Protein AF-Q2S6V2-F1 (afdb_monomer)

Organism: Hahella chejuensis (strain KCTC 2396) (NCBI:txid349521)

Secondary structure (DSSP, 8-state):
---EEEE--HHHHHHHHHHHHHTT-HHHHHHHTTS-TT-SEEEE-HHHHHHHHHHHHHHHHHHHHH----TT-TT--HHHHHHHHHHHHHTHHHHHHHHHTTS----

Mean predicted aligned error: 10.29 Å

Solvent-accessible surface area (backbone atoms only — not comparable to full-atom values): 6303 Å² total; per-residue (Å²): 127,78,64,44,80,40,72,40,59,53,70,52,51,48,49,56,52,51,49,22,62,77,73,66,36,67,68,41,40,61,61,50,70,76,51,62,81,79,48,45,60,48,76,37,33,69,71,57,46,49,45,49,46,50,52,41,52,46,48,50,50,48,46,58,70,68,55,65,60,64,100,84,41,97,81,54,49,72,69,61,50,51,55,41,50,52,45,58,67,56,48,39,59,48,53,52,50,53,45,54,78,77,42,94,74,90,131

Sequence (107 aa):
MDSKLIEFPRDLFKEVRRIAARESFPLALAILDRYDNDTQSIAVNQEEAQHLVDVVGYEATRVSLKCPYTDEHPDYDDELAEEWDEVCQSIHPHTVNCFKQHFEIDE

pLDDT: mean 70.99, std 12.31, range [44.94, 90.38]

Foldseek 3Di:
DAWDKFFADLVLLVVLCVLCVVVVLVLLVVQSVVDDSRDGIGTDDQVNLQSSLVSLVVVLVVLVVPPDDDPPDPPHDPVSVVVSCCSNVPHNVVSCVRSVVPYDYDD

Radius of gyration: 14.86 Å; Cα contacts (8 Å, |Δi|>4): 102; chains: 1; bounding box: 35×26×44 Å

Structure (mmCIF, N/CA/C/O backbone):
data_AF-Q2S6V2-F1
#
_entry.id   AF-Q2S6V2-F1
#
loop_
_atom_site.group_PDB
_atom_site.id
_atom_site.type_symbol
_atom_site.label_atom_id
_atom_site.label_alt_id
_atom_site.label_comp_id
_atom_site.label_asym_id
_atom_site.label_entity_id
_atom_site.label_seq_id
_atom_site.pdbx_PDB_ins_code
_atom_site.Cartn_x
_atom_site.Cartn_y
_atom_site.Cartn_z
_atom_site.occupancy
_atom_site.B_iso_or_equiv
_atom_site.auth_seq_id
_atom_site.auth_comp_id
_atom_site.auth_asym_id
_atom_site.auth_atom_id
_atom_site.pdbx_PDB_model_num
ATOM 1 N N . MET A 1 1 ? -3.361 3.642 21.676 1.00 60.06 1 MET A N 1
ATOM 2 C CA . MET A 1 1 ? -2.984 4.619 20.637 1.00 60.06 1 MET A CA 1
ATOM 3 C C . MET A 1 1 ? -4.256 5.033 19.930 1.00 60.06 1 MET A C 1
ATOM 5 O O . MET A 1 1 ? -5.082 4.157 19.691 1.00 60.06 1 MET A O 1
ATOM 9 N N . ASP A 1 2 ? -4.436 6.321 19.654 1.00 80.75 2 ASP A N 1
ATOM 10 C CA . ASP A 1 2 ? -5.632 6.802 18.962 1.00 80.75 2 ASP A CA 1
ATOM 11 C C . ASP A 1 2 ? -5.592 6.367 17.494 1.00 80.75 2 ASP A C 1
ATOM 13 O O . ASP A 1 2 ? -4.636 6.656 16.772 1.00 80.75 2 ASP A O 1
ATOM 17 N N . SER A 1 3 ? -6.614 5.627 17.066 1.00 81.12 3 SER A N 1
ATOM 18 C CA . SER A 1 3 ? -6.798 5.244 15.667 1.00 81.12 3 SER A CA 1
ATOM 19 C C . SER A 1 3 ? -7.377 6.413 14.877 1.00 81.12 3 SER A C 1
ATOM 21 O O . SER A 1 3 ? -8.325 7.054 15.339 1.00 81.12 3 SER A O 1
ATOM 23 N N . LYS A 1 4 ? -6.872 6.651 13.667 1.00 81.88 4 LYS A N 1
ATOM 24 C CA . LYS A 1 4 ? -7.433 7.620 12.721 1.00 81.88 4 LYS A CA 1
ATOM 25 C C . LYS A 1 4 ? -8.028 6.886 11.529 1.00 81.88 4 LYS A C 1
ATOM 27 O O . LYS A 1 4 ? -7.516 5.850 11.109 1.00 81.88 4 LYS A O 1
ATOM 32 N N . LEU A 1 5 ? -9.129 7.424 11.017 1.00 82.75 5 LEU A N 1
ATOM 33 C CA . LEU A 1 5 ? -9.744 6.941 9.790 1.00 82.75 5 LEU A CA 1
ATOM 34 C C . LEU A 1 5 ? -8.986 7.540 8.608 1.00 82.75 5 LEU A C 1
ATOM 36 O O . LEU A 1 5 ? -8.847 8.759 8.535 1.00 82.75 5 LEU A O 1
ATOM 40 N N . ILE A 1 6 ? -8.510 6.687 7.711 1.00 77.25 6 ILE A N 1
ATOM 41 C CA . ILE A 1 6 ? -7.822 7.091 6.490 1.00 77.25 6 ILE A CA 1
ATOM 42 C C . ILE A 1 6 ? -8.622 6.603 5.303 1.00 77.25 6 ILE A C 1
ATOM 44 O O . ILE A 1 6 ? -8.908 5.411 5.188 1.00 77.25 6 ILE A O 1
ATOM 48 N N . GLU A 1 7 ? -8.979 7.539 4.430 1.00 73.88 7 GLU A N 1
ATOM 49 C CA . GLU A 1 7 ? -9.611 7.232 3.157 1.00 73.88 7 GLU A CA 1
ATOM 50 C C . GLU A 1 7 ? -8.564 6.711 2.173 1.00 73.88 7 GLU A C 1
ATOM 52 O O . GLU A 1 7 ? -7.507 7.308 1.972 1.00 73.88 7 GLU A O 1
ATOM 57 N N . PHE A 1 8 ? -8.879 5.572 1.569 1.00 67.00 8 PHE A N 1
ATOM 58 C CA . PHE A 1 8 ? -8.070 4.900 0.568 1.00 67.00 8 PHE A CA 1
ATOM 59 C C . PHE A 1 8 ? -8.839 4.874 -0.754 1.00 67.00 8 PHE A C 1
ATOM 61 O O . PHE A 1 8 ? -9.970 4.375 -0.793 1.00 67.00 8 PHE A O 1
ATOM 68 N N . PRO A 1 9 ? -8.246 5.339 -1.867 1.00 63.38 9 PRO A N 1
ATOM 69 C CA . PRO A 1 9 ? -8.766 5.039 -3.192 1.00 63.38 9 PRO A CA 1
ATOM 70 C C . PRO A 1 9 ? -8.915 3.520 -3.362 1.00 63.38 9 PRO A C 1
ATOM 72 O O . PRO A 1 9 ? -8.029 2.750 -2.989 1.00 63.38 9 PRO A O 1
ATOM 75 N N . ARG A 1 10 ? -10.047 3.074 -3.916 1.00 64.06 10 ARG A N 1
ATOM 76 C CA . ARG A 1 10 ? -10.426 1.647 -3.972 1.00 64.06 10 ARG A CA 1
ATOM 77 C C . ARG A 1 10 ? -9.375 0.779 -4.675 1.00 64.06 10 ARG A C 1
ATOM 79 O O . ARG A 1 10 ? -9.129 -0.354 -4.266 1.00 64.06 10 ARG A O 1
ATOM 86 N N . ASP A 1 11 ? -8.757 1.327 -5.714 1.00 66.38 11 ASP A N 1
ATOM 87 C CA . ASP A 1 11 ? -7.741 0.635 -6.508 1.00 66.38 11 ASP A CA 1
ATOM 88 C C . ASP A 1 11 ? -6.407 0.538 -5.754 1.00 66.38 11 ASP A C 1
ATOM 90 O O . ASP A 1 11 ? -5.713 -0.474 -5.835 1.00 66.38 11 ASP A O 1
ATOM 94 N N . LEU A 1 12 ? -6.120 1.524 -4.901 1.00 68.19 12 LEU A N 1
ATOM 95 C CA . LEU A 1 12 ? -4.926 1.575 -4.064 1.00 68.19 12 LEU A CA 1
ATOM 96 C C . LEU A 1 12 ? -4.940 0.475 -2.994 1.00 68.19 12 LEU A C 1
ATOM 98 O O . LEU A 1 12 ? -3.944 -0.213 -2.803 1.00 68.19 12 LEU A O 1
ATOM 102 N N . PHE A 1 13 ? -6.081 0.249 -2.331 1.00 77.06 13 PHE A N 1
ATOM 103 C CA . PHE A 1 13 ? -6.198 -0.779 -1.286 1.00 77.06 13 PHE A CA 1
ATOM 104 C C . PHE A 1 13 ? -5.878 -2.185 -1.817 1.00 77.06 13 PHE A C 1
ATOM 106 O O . PHE A 1 13 ? -5.139 -2.952 -1.192 1.00 77.06 13 PHE A O 1
ATOM 113 N N . LYS A 1 14 ? -6.415 -2.520 -2.997 1.00 77.50 14 LYS A N 1
ATOM 114 C CA . LYS A 1 14 ? -6.174 -3.814 -3.649 1.00 77.50 14 LYS A CA 1
ATOM 115 C C . LYS A 1 14 ? -4.703 -3.997 -3.992 1.00 77.50 14 LYS A C 1
ATOM 117 O O . LYS A 1 14 ? -4.171 -5.088 -3.791 1.00 77.50 14 LYS A O 1
ATOM 122 N N . GLU A 1 15 ? -4.055 -2.938 -4.457 1.00 76.94 15 GLU A N 1
ATOM 123 C CA . GLU A 1 15 ? -2.657 -3.000 -4.856 1.00 76.94 15 GLU A CA 1
ATOM 124 C C . GLU A 1 15 ? -1.720 -3.141 -3.652 1.00 76.94 15 GLU A C 1
ATOM 126 O O . GLU A 1 15 ? -0.872 -4.033 -3.646 1.00 76.94 15 GLU A O 1
ATOM 131 N N . VAL A 1 16 ? -1.942 -2.385 -2.568 1.00 78.38 16 VAL A N 1
ATOM 132 C CA . VAL A 1 16 ? -1.176 -2.551 -1.317 1.00 78.38 16 VAL A CA 1
ATOM 133 C C . VAL A 1 16 ? -1.323 -3.973 -0.770 1.00 78.38 16 VAL A C 1
ATOM 135 O O . VAL A 1 16 ? -0.333 -4.599 -0.386 1.00 78.38 16 VAL A O 1
ATOM 138 N N . ARG A 1 17 ? -2.538 -4.538 -0.799 1.0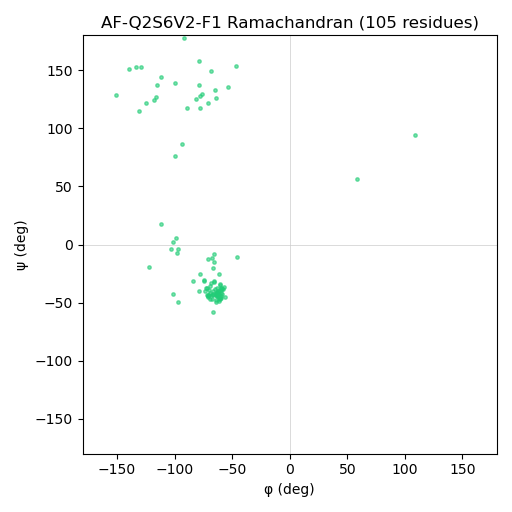0 84.69 17 ARG A N 1
ATOM 139 C CA . ARG A 1 17 ? -2.771 -5.933 -0.394 1.00 84.69 17 ARG A CA 1
ATOM 140 C C . ARG A 1 17 ? -2.044 -6.929 -1.300 1.00 84.69 17 ARG A C 1
ATOM 142 O O . ARG A 1 17 ? -1.472 -7.896 -0.796 1.00 84.69 17 ARG A O 1
ATOM 149 N N . ARG A 1 18 ? -2.037 -6.698 -2.618 1.00 83.62 18 ARG A N 1
ATOM 150 C CA . ARG A 1 18 ? -1.330 -7.536 -3.602 1.00 83.62 18 ARG A CA 1
ATOM 151 C C . ARG A 1 18 ? 0.173 -7.560 -3.330 1.00 83.62 18 ARG A C 1
ATOM 153 O O . ARG A 1 18 ? 0.764 -8.640 -3.299 1.00 83.62 18 ARG A O 1
ATOM 160 N N . ILE A 1 19 ? 0.771 -6.395 -3.091 1.00 80.81 19 ILE A N 1
ATOM 161 C CA . ILE A 1 19 ? 2.199 -6.248 -2.779 1.00 80.81 19 ILE A CA 1
ATOM 162 C C . ILE A 1 19 ? 2.520 -6.939 -1.451 1.00 80.81 19 ILE A C 1
ATOM 164 O O . ILE A 1 19 ? 3.423 -7.773 -1.400 1.00 80.81 19 ILE A O 1
ATOM 168 N N . ALA A 1 20 ? 1.741 -6.663 -0.398 1.00 84.38 20 ALA A N 1
ATOM 169 C CA . ALA A 1 20 ? 1.947 -7.257 0.921 1.00 84.38 20 ALA A CA 1
ATOM 170 C C . ALA A 1 20 ? 1.903 -8.796 0.880 1.00 84.38 20 ALA A C 1
ATOM 172 O O . ALA A 1 20 ? 2.702 -9.456 1.546 1.00 84.38 20 ALA A O 1
ATOM 173 N N . ALA A 1 21 ? 1.011 -9.370 0.064 1.00 85.50 21 ALA A N 1
ATOM 174 C CA . ALA A 1 21 ? 0.913 -10.812 -0.149 1.00 85.50 21 ALA A CA 1
ATOM 175 C C . ALA A 1 21 ? 2.108 -11.375 -0.927 1.00 85.50 21 ALA A C 1
ATOM 177 O O . ALA A 1 21 ? 2.685 -12.383 -0.521 1.00 85.50 21 ALA A O 1
ATOM 178 N N . ARG A 1 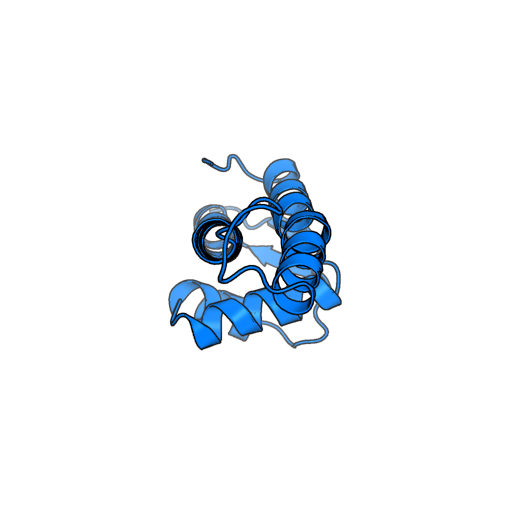22 ? 2.492 -10.727 -2.033 1.00 84.69 22 ARG A N 1
ATOM 179 C CA . ARG A 1 22 ? 3.592 -11.177 -2.897 1.00 84.69 22 ARG A CA 1
ATOM 180 C C . ARG A 1 22 ? 4.936 -11.163 -2.171 1.00 84.69 22 ARG A C 1
ATOM 182 O O . ARG A 1 22 ? 5.715 -12.099 -2.314 1.00 84.69 22 ARG A O 1
ATOM 189 N N . GLU A 1 23 ? 5.185 -10.116 -1.394 1.00 82.62 23 GLU A N 1
ATOM 190 C CA . GLU A 1 23 ? 6.477 -9.851 -0.751 1.00 82.62 23 GLU A CA 1
ATOM 191 C C . GLU A 1 23 ? 6.512 -10.301 0.721 1.00 82.62 23 GLU A C 1
ATOM 193 O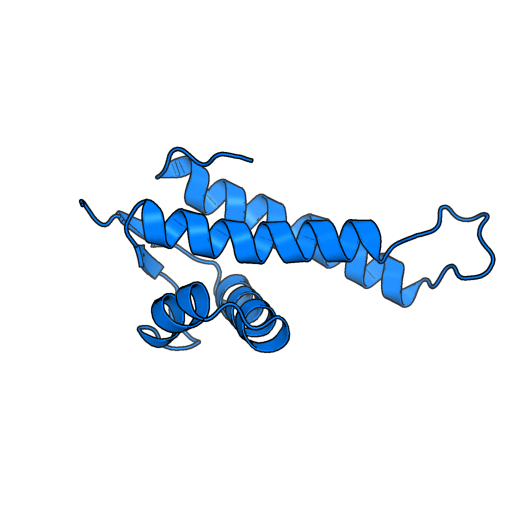 O . GLU A 1 23 ? 7.504 -10.106 1.414 1.00 82.62 23 GLU A O 1
ATOM 198 N N . SER A 1 24 ? 5.450 -10.967 1.196 1.00 85.69 24 SER A N 1
ATOM 199 C CA . SER A 1 24 ? 5.353 -11.539 2.546 1.00 85.69 24 SER A CA 1
ATOM 200 C C . SER A 1 24 ? 5.517 -10.511 3.674 1.00 85.69 24 SER A C 1
ATOM 202 O O . SER A 1 24 ? 6.340 -10.690 4.568 1.00 85.69 24 SER A O 1
ATOM 204 N N . PHE A 1 25 ? 4.688 -9.462 3.675 1.00 85.62 25 PHE A N 1
ATOM 205 C CA . PHE A 1 25 ? 4.560 -8.511 4.786 1.00 85.62 25 PHE A CA 1
ATOM 206 C C . PHE A 1 25 ? 3.419 -8.929 5.738 1.00 85.62 25 PHE A C 1
ATOM 208 O O . PHE A 1 25 ? 2.287 -8.464 5.585 1.00 85.62 25 PHE A O 1
ATOM 215 N N . PRO A 1 26 ? 3.661 -9.797 6.744 1.00 86.44 26 PRO A N 1
ATOM 216 C CA . PRO A 1 26 ? 2.596 -10.395 7.554 1.00 86.44 26 PRO A CA 1
ATOM 217 C C . PRO A 1 26 ? 1.836 -9.381 8.415 1.00 86.44 26 PRO A C 1
ATOM 219 O O . PRO A 1 26 ? 0.642 -9.554 8.635 1.00 86.44 26 PRO A O 1
ATOM 222 N N . LEU A 1 27 ? 2.500 -8.323 8.890 1.00 88.00 27 LEU A N 1
ATOM 223 C CA . LEU A 1 27 ? 1.868 -7.290 9.719 1.00 88.00 27 LEU A CA 1
ATOM 224 C C . LEU A 1 27 ? 0.928 -6.410 8.890 1.00 88.00 27 LEU A C 1
ATOM 226 O O . LEU A 1 27 ? -0.207 -6.175 9.297 1.00 88.00 27 LEU A O 1
ATOM 230 N N . ALA A 1 28 ? 1.355 -6.010 7.690 1.00 86.00 28 ALA A N 1
ATOM 231 C CA . ALA A 1 28 ? 0.499 -5.288 6.755 1.00 86.00 28 ALA A CA 1
ATOM 232 C C . ALA A 1 28 ? -0.689 -6.148 6.299 1.00 86.00 28 ALA A C 1
ATOM 234 O O . ALA A 1 28 ? -1.819 -5.669 6.283 1.00 86.00 28 ALA A O 1
ATOM 235 N N . LEU A 1 29 ? -0.471 -7.436 6.012 1.00 88.94 29 LEU A N 1
ATOM 236 C CA . LEU A 1 29 ? -1.561 -8.366 5.703 1.00 88.94 29 LEU A CA 1
ATOM 237 C C . LEU A 1 29 ? -2.542 -8.506 6.867 1.00 88.94 29 LEU A C 1
ATOM 239 O O . LEU A 1 29 ? -3.740 -8.377 6.653 1.00 88.94 29 LEU A O 1
ATOM 243 N N . ALA A 1 30 ? -2.056 -8.674 8.099 1.00 90.38 30 ALA A N 1
ATOM 244 C CA . ALA A 1 30 ? -2.915 -8.756 9.279 1.00 90.38 30 ALA A CA 1
ATOM 245 C C . ALA A 1 30 ? -3.753 -7.483 9.488 1.00 90.38 30 ALA A C 1
ATOM 247 O O . ALA A 1 30 ? -4.896 -7.563 9.933 1.00 90.38 30 ALA A O 1
ATOM 248 N N . ILE A 1 31 ? -3.208 -6.311 9.146 1.00 88.44 31 ILE A N 1
ATOM 249 C CA . ILE A 1 31 ? -3.930 -5.034 9.169 1.00 88.44 31 ILE A CA 1
ATOM 250 C C . ILE A 1 31 ? -5.021 -5.000 8.091 1.00 88.44 31 ILE A C 1
ATOM 252 O O . ILE A 1 31 ? -6.152 -4.612 8.399 1.00 88.44 31 ILE A O 1
ATOM 256 N N . LEU A 1 32 ? -4.687 -5.396 6.858 1.00 86.19 32 LEU A N 1
ATOM 257 C CA . LEU A 1 32 ? -5.567 -5.348 5.683 1.00 86.19 32 LEU A CA 1
ATOM 258 C C . LEU A 1 32 ? -6.654 -6.433 5.706 1.00 86.19 32 LEU A C 1
ATOM 260 O O . LEU A 1 32 ? -7.763 -6.183 5.248 1.00 86.19 32 LEU A O 1
ATOM 264 N N . ASP A 1 33 ? -6.384 -7.601 6.291 1.00 89.94 33 ASP A N 1
ATOM 265 C CA . ASP A 1 33 ? -7.330 -8.720 6.427 1.00 89.94 33 ASP A CA 1
ATOM 266 C C . ASP A 1 33 ? -8.502 -8.408 7.371 1.00 89.94 33 ASP A C 1
ATOM 268 O O . ASP A 1 33 ? -9.496 -9.133 7.390 1.00 89.94 33 ASP A O 1
ATOM 272 N N . ARG A 1 34 ? -8.426 -7.302 8.125 1.00 89.31 34 ARG A N 1
ATOM 273 C CA . ARG A 1 34 ? -9.553 -6.768 8.909 1.00 89.31 34 ARG A CA 1
ATOM 274 C C . ARG A 1 34 ? -10.648 -6.152 8.034 1.00 89.31 34 ARG A C 1
ATOM 276 O O . ARG A 1 34 ? -11.722 -5.845 8.549 1.00 89.31 34 ARG A O 1
ATOM 283 N N . TYR A 1 35 ? -10.365 -5.937 6.751 1.00 86.25 35 TYR A N 1
ATOM 284 C CA . TYR A 1 35 ? -11.187 -5.165 5.832 1.00 86.25 35 TYR A CA 1
ATOM 285 C C . TYR A 1 35 ? -11.469 -5.941 4.538 1.00 86.25 35 TYR A C 1
ATOM 287 O O . TYR A 1 35 ? -10.690 -6.793 4.095 1.00 86.25 35 TYR A O 1
ATOM 295 N N . ASP A 1 36 ? -12.595 -5.616 3.908 1.00 83.50 36 ASP A N 1
ATOM 296 C CA . ASP A 1 36 ? -12.970 -6.173 2.614 1.00 83.50 36 ASP A CA 1
ATOM 297 C C . ASP A 1 36 ? -12.206 -5.476 1.479 1.00 83.50 36 ASP A C 1
ATOM 299 O O . ASP A 1 36 ? -11.786 -4.327 1.586 1.00 83.50 36 ASP A O 1
ATOM 303 N N . ASN A 1 37 ? -12.078 -6.138 0.326 1.00 73.25 37 ASN A N 1
ATOM 304 C CA . ASN A 1 37 ? -11.416 -5.560 -0.858 1.00 73.25 37 ASN A CA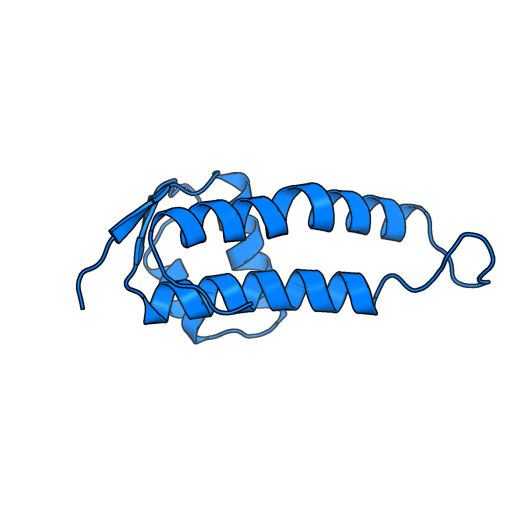 1
ATOM 305 C C . ASN A 1 37 ? -12.149 -4.348 -1.464 1.00 73.25 37 ASN A C 1
ATOM 307 O O . ASN A 1 37 ? -11.636 -3.716 -2.388 1.00 73.25 37 ASN A O 1
ATOM 311 N N . ASP A 1 38 ? -13.355 -4.059 -0.977 1.00 76.69 38 ASP A N 1
ATOM 312 C CA . ASP A 1 38 ? -14.165 -2.903 -1.353 1.00 76.69 38 ASP A CA 1
ATOM 313 C C . ASP A 1 38 ? -14.106 -1.768 -0.323 1.00 76.69 38 ASP A C 1
ATOM 315 O O . ASP A 1 38 ? -14.766 -0.743 -0.502 1.00 76.69 38 ASP A O 1
ATOM 319 N N . THR A 1 39 ? -13.313 -1.929 0.739 1.00 77.44 39 THR A N 1
ATOM 320 C CA . THR A 1 39 ? -13.130 -0.912 1.768 1.00 77.44 39 THR A CA 1
ATOM 321 C C . THR A 1 39 ? -12.464 0.335 1.190 1.00 77.44 39 THR A C 1
ATOM 323 O O . THR A 1 39 ? -11.396 0.278 0.589 1.00 77.44 39 THR A O 1
ATOM 326 N N . GLN A 1 40 ? -13.108 1.482 1.408 1.00 75.56 40 GLN A N 1
ATOM 327 C CA . GLN A 1 40 ? -12.621 2.804 0.994 1.00 75.56 40 GLN A CA 1
ATOM 328 C C . GLN A 1 40 ? -12.031 3.605 2.158 1.00 75.56 40 GLN A C 1
ATOM 330 O O . GLN A 1 40 ? -11.536 4.709 1.970 1.00 75.56 40 GLN A O 1
ATOM 335 N N . SER A 1 41 ? -12.102 3.072 3.378 1.00 80.94 41 SER A N 1
ATOM 336 C CA . SER A 1 41 ? -11.585 3.736 4.567 1.00 80.94 41 SER A CA 1
ATOM 337 C C . SER A 1 41 ? -11.137 2.719 5.605 1.00 80.94 41 SER A C 1
ATOM 339 O O . SER A 1 41 ? -11.919 1.844 5.982 1.00 80.94 41 SER A O 1
ATOM 341 N N . ILE A 1 42 ? -9.917 2.863 6.105 1.00 82.69 42 ILE A N 1
ATOM 342 C CA . ILE A 1 42 ? -9.360 1.997 7.143 1.00 82.69 42 ILE A CA 1
ATOM 343 C C . ILE A 1 42 ? -9.099 2.802 8.408 1.00 82.69 42 ILE A C 1
ATOM 345 O O . ILE A 1 42 ? -8.604 3.926 8.356 1.00 82.69 42 ILE A O 1
ATOM 349 N N . ALA A 1 43 ? -9.443 2.235 9.560 1.00 87.25 43 ALA A N 1
ATOM 350 C CA . ALA A 1 43 ? -9.028 2.774 10.844 1.00 87.25 43 ALA A CA 1
ATOM 351 C C . ALA A 1 43 ? -7.682 2.148 11.218 1.00 87.25 43 ALA A C 1
ATOM 353 O O . ALA A 1 43 ? -7.586 0.928 11.381 1.00 87.25 43 ALA A O 1
ATOM 354 N N . VAL A 1 44 ? -6.649 2.976 11.336 1.00 85.56 44 VAL A N 1
ATOM 355 C CA . VAL A 1 44 ? -5.304 2.528 11.708 1.00 85.56 44 VAL A CA 1
ATOM 356 C C . VAL A 1 44 ? -4.709 3.424 12.780 1.00 85.56 44 VAL A C 1
ATOM 358 O O . VAL A 1 44 ? -5.079 4.592 12.907 1.00 85.56 44 VAL A O 1
ATOM 361 N N . ASN A 1 45 ? -3.812 2.878 13.591 1.00 87.88 45 ASN A N 1
ATOM 362 C CA . ASN A 1 45 ? -2.959 3.674 14.476 1.00 87.88 45 ASN A CA 1
ATOM 363 C C . ASN A 1 45 ? -1.618 4.019 13.788 1.00 87.88 45 ASN A C 1
ATOM 365 O O . ASN A 1 45 ? -1.371 3.598 12.662 1.00 87.88 45 ASN A O 1
ATOM 369 N N . GLN A 1 46 ? -0.756 4.785 14.464 1.00 84.25 46 GLN A N 1
ATOM 370 C CA . GLN A 1 46 ? 0.548 5.214 13.937 1.00 84.25 46 GLN A CA 1
ATOM 371 C C . GLN A 1 46 ? 1.452 4.041 13.508 1.00 84.25 46 GLN A C 1
ATOM 373 O O . GLN A 1 46 ? 2.054 4.089 12.441 1.00 84.25 46 GLN A O 1
ATOM 378 N N . GLU A 1 47 ? 1.549 2.995 14.329 1.00 86.38 47 GLU A N 1
ATOM 379 C CA . GLU A 1 47 ? 2.386 1.818 14.055 1.00 86.38 47 GLU A CA 1
ATOM 380 C C . GLU A 1 47 ? 1.853 1.038 12.844 1.00 86.38 47 GLU A C 1
ATOM 382 O O . GLU A 1 47 ? 2.597 0.665 11.941 1.00 86.38 47 GLU A O 1
ATOM 387 N N . GLU A 1 48 ? 0.533 0.869 12.773 1.00 86.88 48 GLU A N 1
ATOM 388 C CA . GLU A 1 48 ? -0.132 0.233 11.636 1.00 86.88 48 GLU A CA 1
ATOM 389 C C . GLU A 1 48 ? 0.017 1.049 10.343 1.00 86.88 48 GLU A C 1
ATOM 391 O O . GLU A 1 48 ? 0.210 0.473 9.274 1.00 86.88 48 GLU A O 1
ATOM 396 N N . ALA A 1 49 ? -0.045 2.381 10.431 1.00 82.00 49 ALA A N 1
ATOM 397 C CA . ALA A 1 49 ? 0.172 3.268 9.294 1.00 82.00 49 ALA A CA 1
ATOM 398 C C . ALA A 1 49 ? 1.603 3.143 8.751 1.00 82.00 49 ALA A C 1
ATOM 400 O O . ALA A 1 49 ? 1.769 3.024 7.539 1.00 82.00 49 ALA A O 1
ATOM 401 N N . GLN A 1 50 ? 2.613 3.085 9.628 1.00 81.12 50 GLN A N 1
ATOM 402 C CA . GLN A 1 50 ? 4.004 2.892 9.213 1.00 81.12 50 GLN A CA 1
ATOM 403 C C . GLN A 1 50 ? 4.177 1.578 8.444 1.00 81.12 50 GLN A C 1
ATOM 405 O O . GLN A 1 50 ? 4.724 1.587 7.351 1.00 81.12 50 GLN A O 1
ATOM 410 N N . HIS A 1 51 ? 3.611 0.468 8.928 1.00 84.06 51 HIS A N 1
ATOM 411 C CA . HIS A 1 51 ? 3.689 -0.809 8.209 1.00 84.06 51 HIS A CA 1
ATOM 412 C C . HIS A 1 51 ? 3.055 -0.778 6.814 1.00 84.06 51 HIS A C 1
ATOM 414 O O . HIS A 1 51 ? 3.539 -1.452 5.906 1.00 84.06 51 HIS A O 1
ATOM 420 N N . LEU A 1 52 ? 1.969 -0.025 6.627 1.00 82.81 52 LEU A N 1
ATOM 421 C CA . LEU A 1 52 ? 1.349 0.135 5.310 1.00 82.81 52 LEU A CA 1
ATOM 422 C C . LEU A 1 52 ? 2.190 1.028 4.392 1.00 82.81 52 LEU A C 1
ATOM 424 O O . LEU A 1 52 ? 2.298 0.735 3.202 1.00 82.81 52 LEU A O 1
ATOM 428 N N . VAL A 1 53 ? 2.813 2.074 4.936 1.00 79.31 53 VAL A N 1
ATOM 429 C CA . VAL A 1 53 ? 3.775 2.904 4.201 1.00 79.31 53 VAL A CA 1
ATOM 430 C C . VAL A 1 53 ? 4.990 2.081 3.792 1.00 79.31 53 VAL A C 1
ATOM 432 O O . VAL A 1 53 ? 5.375 2.150 2.632 1.00 79.31 53 VAL A O 1
ATOM 435 N N . ASP A 1 54 ? 5.538 1.250 4.680 1.00 80.38 54 ASP A N 1
ATOM 436 C CA . ASP A 1 54 ? 6.709 0.412 4.404 1.00 80.38 54 ASP A CA 1
ATOM 437 C C . ASP A 1 54 ? 6.464 -0.538 3.220 1.00 80.38 54 ASP A C 1
ATOM 439 O O . ASP A 1 54 ? 7.351 -0.733 2.393 1.00 80.38 54 ASP A O 1
ATOM 443 N N . VAL A 1 55 ? 5.255 -1.103 3.091 1.00 80.94 55 VAL A N 1
ATOM 444 C CA . VAL A 1 55 ? 4.877 -1.941 1.934 1.00 80.94 55 VAL A CA 1
ATOM 445 C C . VAL A 1 55 ? 4.942 -1.146 0.635 1.00 80.94 55 VAL A C 1
ATOM 447 O O . VAL A 1 55 ? 5.457 -1.629 -0.375 1.00 80.94 55 VAL A O 1
ATOM 450 N N . VAL A 1 56 ? 4.414 0.075 0.650 1.00 74.38 56 VAL A N 1
ATOM 451 C CA . VAL A 1 56 ? 4.369 0.921 -0.542 1.00 74.38 56 VAL A CA 1
ATOM 452 C C . VAL A 1 56 ? 5.750 1.482 -0.874 1.00 74.38 56 VAL A C 1
ATOM 454 O O . VAL A 1 56 ? 6.145 1.462 -2.039 1.00 74.38 56 VAL A O 1
ATOM 457 N N . GLY A 1 57 ? 6.523 1.888 0.134 1.00 70.81 57 GLY A N 1
ATOM 458 C CA . GLY A 1 57 ? 7.919 2.303 0.002 1.00 70.81 57 GLY A CA 1
ATOM 459 C C . GLY A 1 57 ? 8.821 1.170 -0.484 1.00 70.81 57 GLY A C 1
ATOM 460 O O . GLY A 1 57 ? 9.691 1.395 -1.328 1.00 70.81 57 GLY A O 1
ATOM 461 N N . TYR A 1 58 ? 8.575 -0.067 -0.039 1.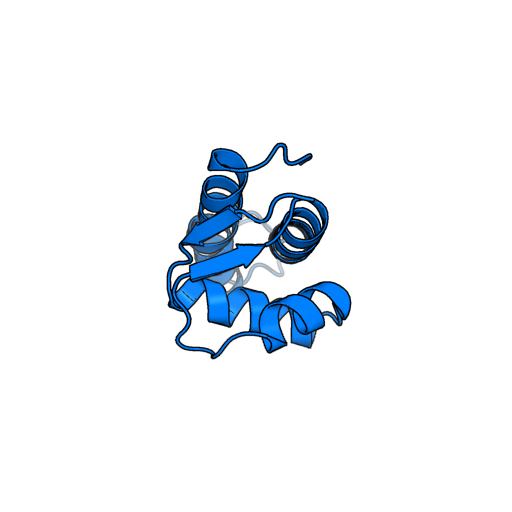00 73.50 58 TYR A N 1
ATOM 462 C CA . TYR A 1 58 ? 9.246 -1.251 -0.567 1.00 73.50 58 TYR A CA 1
ATOM 463 C C . TYR A 1 58 ? 8.944 -1.438 -2.048 1.00 73.50 58 TYR A C 1
ATOM 465 O O . TYR A 1 58 ? 9.879 -1.643 -2.815 1.00 73.50 58 TYR A O 1
ATOM 473 N N . GLU A 1 59 ? 7.681 -1.338 -2.478 1.00 68.88 59 GLU A N 1
ATOM 474 C CA . GLU A 1 59 ? 7.363 -1.490 -3.899 1.00 68.88 59 GLU A CA 1
ATOM 475 C C . GLU A 1 59 ? 7.991 -0.385 -4.738 1.00 68.88 59 GLU A C 1
ATOM 477 O O . GLU A 1 59 ? 8.612 -0.696 -5.746 1.00 68.88 59 GLU A O 1
ATOM 482 N N . ALA A 1 60 ? 7.935 0.874 -4.299 1.00 64.69 60 ALA A N 1
ATOM 483 C CA . ALA A 1 60 ? 8.597 1.970 -5.003 1.00 64.69 60 ALA A CA 1
ATOM 484 C C . ALA A 1 60 ? 10.117 1.784 -5.072 1.00 64.69 60 ALA A C 1
ATOM 486 O O . ALA A 1 60 ? 10.718 2.017 -6.117 1.00 64.69 60 ALA A O 1
ATOM 487 N N . THR A 1 61 ? 10.743 1.303 -3.997 1.00 66.44 61 THR A N 1
ATOM 488 C CA . THR A 1 61 ? 12.181 1.005 -3.978 1.00 66.44 61 THR A CA 1
ATOM 489 C C . THR A 1 61 ? 12.508 -0.196 -4.861 1.00 66.44 61 THR A C 1
ATOM 491 O O . THR A 1 61 ? 13.478 -0.159 -5.607 1.00 66.44 61 THR A O 1
ATOM 494 N N . ARG A 1 62 ? 11.696 -1.258 -4.834 1.00 64.50 62 ARG A N 1
ATOM 495 C CA . ARG A 1 62 ? 11.848 -2.450 -5.678 1.00 64.50 62 ARG A CA 1
ATOM 496 C C . ARG A 1 62 ?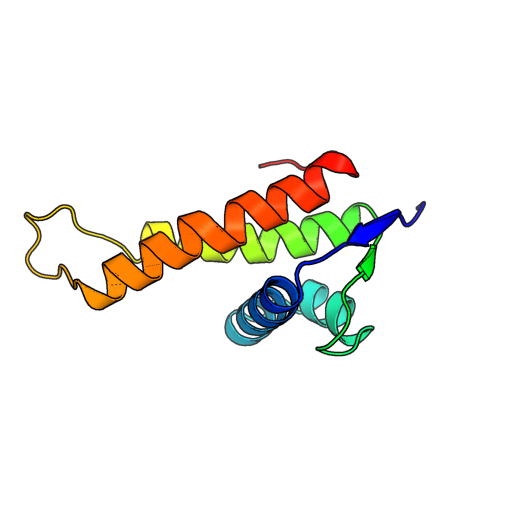 11.692 -2.096 -7.149 1.00 64.50 62 ARG A C 1
ATOM 498 O O . ARG A 1 62 ? 12.482 -2.567 -7.949 1.00 64.50 62 ARG A O 1
ATOM 505 N N . VAL A 1 63 ? 10.698 -1.286 -7.489 1.00 57.44 63 VAL A N 1
ATOM 506 C CA . VAL A 1 63 ? 10.408 -0.788 -8.838 1.00 57.44 63 VAL A CA 1
ATOM 507 C C . VAL A 1 63 ? 11.531 0.151 -9.292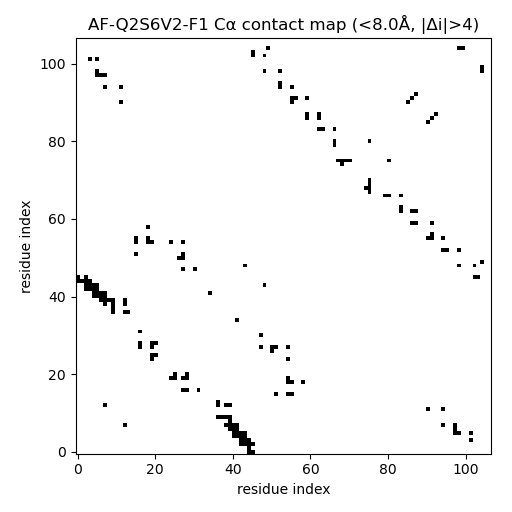 1.00 57.44 63 VAL A C 1
ATOM 509 O O . VAL A 1 63 ? 12.085 -0.058 -10.362 1.00 57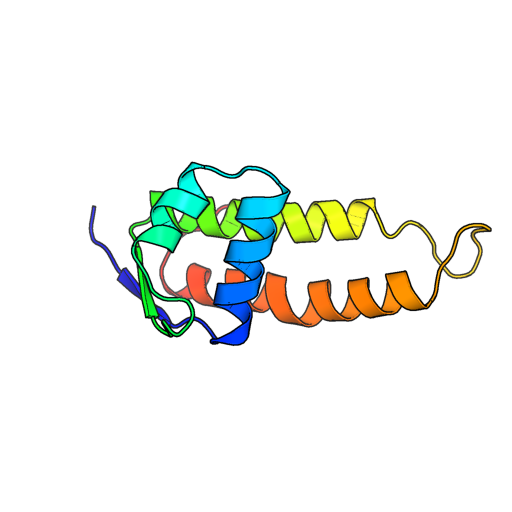.44 63 VAL A O 1
ATOM 512 N N . SER A 1 64 ? 12.011 1.058 -8.436 1.00 53.56 64 SER A N 1
ATOM 513 C CA . SER A 1 64 ? 13.219 1.872 -8.670 1.00 53.56 64 SER A CA 1
ATOM 514 C C . SER A 1 64 ? 14.497 1.037 -8.872 1.00 53.56 64 SER A C 1
ATOM 516 O O . SER A 1 64 ? 15.300 1.334 -9.748 1.00 53.56 64 SER A O 1
ATOM 518 N N . LEU A 1 65 ? 14.673 -0.059 -8.124 1.00 50.19 65 LEU A N 1
ATOM 519 C CA . LEU A 1 65 ? 15.805 -0.988 -8.266 1.00 50.19 65 LEU A CA 1
ATOM 520 C C . LEU A 1 65 ? 15.661 -1.951 -9.460 1.00 50.19 65 LEU A C 1
ATOM 522 O O . LEU A 1 65 ? 16.667 -2.472 -9.939 1.00 50.19 65 LEU A O 1
ATOM 526 N N . LYS A 1 66 ? 14.426 -2.230 -9.902 1.00 48.50 66 LYS A N 1
ATOM 527 C CA . LYS A 1 66 ? 14.081 -3.138 -11.011 1.00 48.50 66 LYS A CA 1
ATOM 528 C C . LYS A 1 66 ? 13.821 -2.438 -12.336 1.00 48.50 66 LYS A C 1
ATOM 530 O O . LYS A 1 66 ? 13.702 -3.153 -13.324 1.00 48.50 66 LYS A O 1
ATOM 535 N N . CYS A 1 67 ? 13.774 -1.111 -12.374 1.00 44.94 67 CYS A N 1
ATOM 536 C CA . CYS A 1 67 ? 13.917 -0.346 -13.604 1.00 44.94 67 CYS A CA 1
ATOM 537 C C . CYS A 1 67 ? 15.349 0.169 -13.675 1.00 44.94 67 CYS A C 1
ATOM 539 O O . CYS A 1 67 ? 15.649 1.322 -13.353 1.00 44.94 67 CYS A O 1
ATOM 541 N N . PRO A 1 68 ? 16.292 -0.708 -14.022 1.00 48.22 68 PRO A N 1
ATOM 542 C CA . PRO A 1 68 ? 17.487 -0.209 -14.622 1.00 48.22 68 PRO A CA 1
ATOM 543 C C . PRO A 1 68 ? 17.073 0.328 -16.009 1.00 48.22 68 PRO A C 1
ATOM 545 O O . PRO A 1 68 ? 16.162 -0.205 -16.637 1.00 48.22 68 PRO A O 1
ATOM 548 N N . TYR A 1 69 ? 17.778 1.358 -16.477 1.00 48.47 69 TYR A N 1
ATOM 549 C CA . TYR A 1 69 ? 17.917 1.714 -17.895 1.00 48.47 69 TYR A CA 1
ATOM 550 C C . TYR A 1 69 ? 17.179 2.974 -18.344 1.00 48.47 69 TYR A C 1
ATOM 552 O O . TYR A 1 69 ? 16.039 2.986 -18.781 1.00 48.47 69 TYR A O 1
ATOM 560 N N . THR A 1 70 ? 17.956 4.054 -18.315 1.00 51.06 70 THR A N 1
ATOM 561 C CA . THR A 1 70 ? 17.983 5.030 -19.401 1.00 51.06 70 THR A CA 1
ATOM 562 C C . THR A 1 70 ? 18.092 4.319 -20.754 1.00 51.06 70 THR A C 1
ATOM 564 O O . THR A 1 70 ? 18.698 3.249 -20.842 1.00 51.06 70 THR A O 1
ATOM 567 N N . ASP A 1 71 ? 17.595 4.973 -21.797 1.00 51.03 71 ASP A N 1
ATOM 568 C CA . ASP A 1 71 ? 17.435 4.578 -23.208 1.00 51.03 71 ASP A CA 1
ATOM 569 C C . ASP A 1 71 ? 18.665 3.892 -23.862 1.00 51.03 71 ASP A C 1
ATOM 571 O O . ASP A 1 71 ? 18.598 3.358 -24.967 1.00 51.03 71 ASP A O 1
ATOM 575 N N . GLU A 1 72 ? 19.814 3.916 -23.191 1.00 52.91 72 GLU A N 1
ATOM 576 C CA . GLU A 1 72 ? 21.116 3.437 -23.651 1.00 52.91 72 GLU A CA 1
ATOM 577 C C . GLU A 1 72 ? 21.476 2.016 -23.191 1.00 52.91 72 GLU A C 1
ATOM 579 O O . GLU A 1 72 ? 22.536 1.507 -23.567 1.00 52.91 72 GLU A O 1
ATOM 584 N N . HIS A 1 73 ? 20.655 1.361 -22.367 1.00 55.69 73 HIS A N 1
ATOM 585 C CA . HIS A 1 73 ? 21.027 0.062 -21.814 1.00 55.69 73 HIS A CA 1
ATOM 586 C C . HIS A 1 73 ? 20.394 -1.129 -22.562 1.00 55.69 73 HIS A C 1
ATOM 588 O O . HIS A 1 73 ? 19.211 -1.104 -22.892 1.00 55.69 73 HIS A O 1
ATOM 594 N N . PRO A 1 74 ? 21.160 -2.214 -22.788 1.00 56.31 74 PRO A N 1
ATOM 595 C CA . PRO A 1 74 ? 20.764 -3.345 -23.635 1.00 56.31 74 PRO A CA 1
ATOM 596 C C . PRO A 1 74 ? 19.575 -4.180 -23.146 1.00 56.31 74 PRO A C 1
ATOM 598 O O . PRO A 1 74 ? 19.045 -4.960 -23.928 1.00 56.31 74 PRO A O 1
ATOM 601 N N . ASP A 1 75 ? 19.181 -4.028 -21.886 1.00 53.72 75 ASP A N 1
ATOM 602 C CA . ASP A 1 75 ? 18.109 -4.793 -21.246 1.00 53.72 75 ASP A CA 1
ATOM 603 C C . ASP A 1 75 ? 16.890 -3.884 -20.937 1.00 53.72 75 ASP A C 1
ATOM 605 O O . ASP A 1 75 ? 16.064 -4.222 -20.091 1.00 53.72 75 ASP A O 1
ATOM 609 N N . TYR A 1 76 ? 16.806 -2.705 -21.577 1.00 58.16 76 TYR A N 1
ATOM 610 C CA . TYR A 1 76 ? 15.656 -1.800 -21.487 1.00 58.16 76 TYR A CA 1
ATOM 611 C C . TYR A 1 76 ? 14.407 -2.450 -22.092 1.00 58.16 76 TYR A C 1
ATOM 613 O O . TYR A 1 76 ? 14.453 -3.006 -23.192 1.00 58.16 76 TYR A O 1
ATOM 621 N N . ASP A 1 77 ? 13.301 -2.361 -21.361 1.00 62.84 77 ASP A N 1
ATOM 622 C CA . ASP A 1 77 ? 12.010 -2.939 -21.709 1.00 62.84 77 ASP A CA 1
ATOM 623 C C . ASP A 1 77 ? 10.933 -1.857 -21.537 1.00 62.84 77 ASP A C 1
ATOM 625 O O . ASP A 1 77 ? 10.700 -1.373 -20.426 1.00 62.84 77 ASP A O 1
ATOM 629 N N . ASP A 1 78 ? 10.316 -1.462 -22.657 1.00 62.78 78 ASP A N 1
ATOM 630 C CA . ASP A 1 78 ? 9.293 -0.411 -22.722 1.00 62.78 78 ASP A CA 1
ATOM 631 C C . ASP A 1 78 ? 8.071 -0.740 -21.846 1.00 62.78 78 ASP A C 1
ATOM 633 O O . ASP A 1 78 ? 7.516 0.147 -21.202 1.00 62.78 78 ASP A O 1
ATOM 637 N N . GLU A 1 79 ? 7.669 -2.014 -21.784 1.00 64.56 79 GLU A N 1
ATOM 638 C CA . GLU A 1 79 ? 6.500 -2.464 -21.018 1.00 64.56 79 GLU A CA 1
ATOM 639 C C . GLU A 1 79 ? 6.791 -2.369 -19.513 1.00 64.56 79 GLU A C 1
ATOM 641 O O . GLU A 1 79 ? 5.970 -1.888 -18.731 1.00 64.56 79 GLU A O 1
ATOM 646 N N . LEU A 1 80 ? 8.017 -2.718 -19.111 1.00 59.47 80 LEU A N 1
ATOM 647 C CA . LEU A 1 80 ? 8.481 -2.562 -17.732 1.00 59.47 80 LEU A CA 1
ATOM 648 C C . LEU A 1 80 ? 8.640 -1.087 -17.324 1.00 59.47 80 LEU A C 1
ATOM 650 O O . LEU A 1 80 ? 8.427 -0.748 -16.158 1.00 59.47 80 LEU A O 1
ATOM 654 N N . ALA A 1 81 ? 9.027 -0.217 -18.260 1.00 61.94 81 ALA A N 1
ATOM 655 C CA . ALA A 1 81 ? 9.166 1.219 -18.033 1.00 61.94 81 ALA A CA 1
ATOM 656 C C . ALA A 1 81 ? 7.802 1.919 -17.886 1.00 61.94 81 ALA A C 1
ATOM 658 O O . ALA A 1 81 ? 7.658 2.810 -17.048 1.00 61.94 81 ALA A O 1
ATOM 659 N N . GLU A 1 82 ? 6.794 1.498 -18.650 1.00 66.25 82 GLU A N 1
ATOM 660 C CA . GLU A 1 82 ? 5.425 2.016 -18.548 1.00 66.25 82 GLU A CA 1
ATOM 661 C C . GLU A 1 82 ? 4.754 1.552 -17.240 1.00 66.25 82 GLU A C 1
ATOM 663 O O . GLU A 1 82 ? 4.202 2.374 -16.505 1.00 66.25 82 GLU A O 1
ATOM 668 N N . GLU A 1 83 ? 4.917 0.274 -16.859 1.00 58.81 83 GLU A N 1
ATOM 669 C CA . GLU A 1 83 ? 4.500 -0.229 -15.539 1.00 58.81 83 GLU A CA 1
ATOM 670 C C . GLU A 1 83 ? 5.209 0.511 -14.387 1.00 58.81 83 GLU A C 1
ATOM 672 O O . GLU A 1 83 ? 4.607 0.784 -13.344 1.00 58.81 83 GLU A O 1
ATOM 677 N N . TRP A 1 84 ? 6.487 0.862 -14.562 1.00 60.19 84 TRP A N 1
ATOM 678 C CA . TRP A 1 84 ? 7.249 1.650 -13.592 1.00 60.19 84 TRP A CA 1
ATOM 679 C C . TRP A 1 84 ? 6.671 3.058 -13.421 1.00 60.19 84 TRP A C 1
ATOM 681 O O . TRP A 1 84 ? 6.454 3.491 -12.286 1.00 60.19 84 TRP A O 1
ATOM 691 N N . ASP A 1 85 ? 6.383 3.755 -14.522 1.00 60.47 85 ASP A N 1
ATOM 692 C CA . ASP A 1 85 ? 5.863 5.123 -14.491 1.00 60.47 85 ASP A CA 1
ATOM 693 C C . ASP A 1 85 ? 4.446 5.162 -13.891 1.00 60.47 85 ASP A C 1
ATOM 695 O O . ASP A 1 85 ? 4.161 5.991 -13.024 1.00 60.47 85 ASP A O 1
ATOM 699 N N . GLU A 1 86 ? 3.584 4.193 -14.221 1.00 60.28 86 GLU A N 1
ATOM 700 C CA . GLU A 1 86 ? 2.261 4.059 -13.599 1.00 60.28 86 GLU A CA 1
ATOM 701 C C . GLU A 1 86 ? 2.344 3.802 -12.087 1.00 60.28 86 GLU A C 1
ATOM 703 O O . GLU A 1 86 ? 1.603 4.416 -11.309 1.00 60.28 86 GLU A O 1
ATOM 708 N N . VAL A 1 87 ? 3.253 2.937 -11.625 1.00 58.09 87 VAL A N 1
ATOM 709 C CA . VAL A 1 87 ? 3.404 2.630 -10.192 1.00 58.09 87 VAL A CA 1
ATOM 710 C C . VAL A 1 87 ? 4.002 3.809 -9.418 1.00 58.09 87 VAL A C 1
ATOM 712 O O . VAL A 1 87 ? 3.499 4.162 -8.340 1.00 58.09 87 VAL A O 1
ATOM 715 N N . CYS A 1 88 ? 5.040 4.448 -9.964 1.00 56.69 88 CYS A N 1
ATOM 716 C CA . CYS A 1 88 ? 5.709 5.596 -9.355 1.00 56.69 88 CYS A CA 1
ATOM 717 C C . CYS A 1 88 ? 4.828 6.852 -9.337 1.00 56.69 88 CYS A C 1
ATOM 719 O O . CYS A 1 88 ? 4.867 7.594 -8.353 1.00 56.69 88 CYS A O 1
ATOM 721 N N . GLN A 1 89 ? 4.008 7.084 -10.366 1.00 57.97 89 GLN A N 1
ATOM 722 C CA . GLN A 1 89 ? 3.118 8.245 -10.423 1.00 57.97 89 GLN A CA 1
ATOM 723 C C . GLN A 1 89 ? 1.791 8.035 -9.675 1.00 57.97 89 GLN A C 1
ATOM 725 O O . GLN A 1 89 ? 1.264 9.004 -9.121 1.00 57.97 89 GLN A O 1
ATOM 730 N N . SER A 1 90 ? 1.246 6.810 -9.609 1.00 60.59 90 SER A N 1
ATOM 731 C CA . SER A 1 90 ? -0.114 6.591 -9.080 1.00 60.59 90 SER A CA 1
ATOM 732 C C . SER A 1 90 ? -0.187 6.074 -7.641 1.00 60.59 90 SER A C 1
ATOM 734 O O . SER A 1 90 ? -1.016 6.566 -6.877 1.00 60.59 90 SER A O 1
ATOM 736 N N . ILE A 1 91 ? 0.652 5.117 -7.225 1.00 61.38 91 ILE A N 1
ATOM 737 C CA . ILE A 1 91 ? 0.432 4.385 -5.962 1.00 61.38 91 ILE A CA 1
ATOM 738 C C . ILE A 1 91 ? 1.252 4.972 -4.817 1.00 61.38 91 ILE A C 1
ATOM 740 O O . ILE A 1 91 ? 0.715 5.256 -3.743 1.00 61.38 91 ILE A O 1
ATOM 744 N N . HIS A 1 92 ? 2.547 5.192 -5.033 1.00 63.91 92 HIS A N 1
ATOM 745 C CA . HIS A 1 92 ? 3.451 5.626 -3.970 1.00 63.91 92 HIS A CA 1
ATOM 746 C C . HIS A 1 92 ? 3.153 7.042 -3.439 1.00 63.91 92 HIS A C 1
ATOM 748 O O . HIS A 1 92 ? 2.840 7.179 -2.252 1.00 63.91 92 HIS A O 1
ATOM 754 N N . PRO A 1 93 ? 3.155 8.102 -4.271 1.00 64.00 93 PRO A N 1
ATOM 755 C CA . PRO A 1 93 ? 2.917 9.459 -3.787 1.00 64.00 93 PRO A CA 1
ATOM 756 C C . PRO A 1 93 ? 1.494 9.661 -3.250 1.00 64.00 93 PRO A C 1
ATOM 758 O O . PRO A 1 93 ? 1.314 10.434 -2.312 1.00 64.00 93 PRO A O 1
ATOM 761 N N . HIS A 1 94 ? 0.480 8.968 -3.786 1.00 62.84 94 HIS A N 1
ATOM 762 C CA . HIS A 1 94 ? -0.884 9.045 -3.245 1.00 62.84 94 HIS A CA 1
ATOM 763 C C . HIS A 1 94 ? -1.010 8.347 -1.893 1.00 62.84 94 HIS A C 1
ATOM 765 O O . HIS A 1 94 ? -1.570 8.939 -0.974 1.00 62.84 94 HIS A O 1
ATOM 771 N N . THR A 1 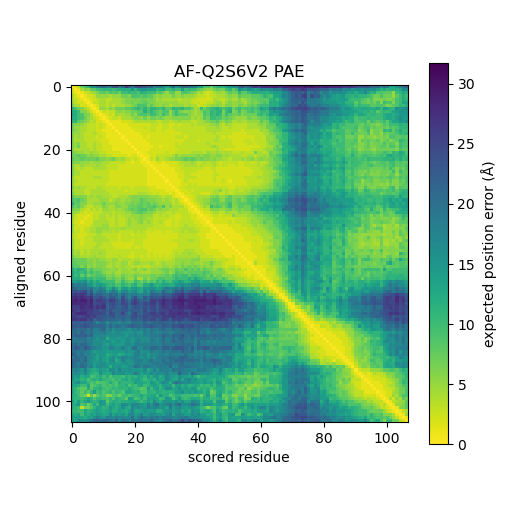95 ? -0.450 7.142 -1.735 1.00 62.25 95 THR A N 1
ATOM 772 C CA . THR A 1 95 ? -0.496 6.440 -0.443 1.00 62.25 95 THR A CA 1
ATOM 773 C C . THR A 1 95 ? 0.212 7.246 0.640 1.00 62.25 95 THR A C 1
ATOM 775 O O . THR A 1 95 ? -0.355 7.494 1.703 1.00 62.25 95 THR A O 1
ATOM 778 N N . VAL A 1 96 ? 1.426 7.724 0.350 1.00 66.88 96 VAL A N 1
ATOM 779 C CA . VAL A 1 96 ? 2.209 8.535 1.290 1.00 66.88 96 VAL A CA 1
ATOM 780 C C . VAL A 1 96 ? 1.481 9.839 1.627 1.00 66.88 96 VAL A C 1
ATOM 782 O O . VAL A 1 96 ? 1.393 10.190 2.801 1.00 66.88 96 VAL A O 1
ATOM 785 N N . ASN A 1 97 ? 0.886 10.530 0.647 1.00 68.50 97 ASN A N 1
ATOM 786 C CA . ASN A 1 97 ? 0.105 11.743 0.912 1.00 68.50 97 ASN A CA 1
ATOM 787 C C . ASN A 1 97 ? -1.131 11.480 1.784 1.00 68.50 97 ASN A C 1
ATOM 789 O O . ASN A 1 97 ? -1.392 12.265 2.697 1.00 68.50 97 ASN A O 1
ATOM 793 N N . CYS A 1 98 ? -1.870 10.391 1.546 1.00 64.06 98 CYS A N 1
ATOM 794 C CA . CYS A 1 98 ? -3.023 10.012 2.367 1.00 64.06 98 CYS A CA 1
ATOM 795 C C . CYS A 1 98 ? -2.622 9.793 3.830 1.00 64.06 98 CYS A C 1
ATOM 797 O O . CYS A 1 98 ? -3.317 10.250 4.734 1.00 64.06 98 CYS A O 1
ATOM 799 N N . PHE A 1 99 ? -1.481 9.150 4.083 1.00 65.88 99 PHE A N 1
ATOM 800 C CA . PHE A 1 99 ? -1.031 8.915 5.451 1.00 65.88 99 PHE A CA 1
ATOM 801 C C . PHE A 1 99 ? -0.386 10.155 6.098 1.00 65.88 99 PHE A C 1
ATOM 803 O O . PHE A 1 99 ? -0.683 10.436 7.262 1.00 65.88 99 PHE A O 1
ATOM 810 N N . LYS A 1 100 ? 0.430 10.940 5.373 1.00 67.56 100 LYS A N 1
ATOM 811 C CA . LYS A 1 100 ? 1.120 12.142 5.903 1.00 67.56 100 LYS A CA 1
ATOM 812 C C . LYS A 1 100 ? 0.154 13.226 6.398 1.00 67.56 100 LYS A C 1
ATOM 814 O O . LYS A 1 100 ? 0.505 14.013 7.271 1.00 67.56 100 LYS A O 1
ATOM 819 N N . GLN A 1 101 ? -1.078 13.271 5.885 1.00 66.69 101 GLN A N 1
ATOM 820 C CA . GLN A 1 101 ? -2.116 14.185 6.389 1.00 66.69 101 GLN A CA 1
ATOM 821 C C . GLN A 1 101 ? -2.572 13.856 7.818 1.00 66.69 101 GLN A C 1
ATOM 823 O O . GLN A 1 101 ? -3.129 14.712 8.510 1.00 66.69 101 GLN A O 1
ATOM 828 N N . HIS A 1 102 ? -2.342 12.623 8.270 1.00 63.81 102 HIS A N 1
ATOM 829 C CA . HIS A 1 102 ? -2.862 12.114 9.531 1.00 63.81 102 HIS A CA 1
ATOM 830 C C . HIS A 1 102 ? -1.771 11.633 10.493 1.00 63.81 102 HIS A C 1
ATOM 832 O O . HIS A 1 102 ? -2.042 11.580 11.694 1.00 63.81 102 HIS A O 1
ATOM 838 N N . PHE A 1 103 ? -0.560 11.334 10.026 1.00 65.75 103 PHE A N 1
ATOM 839 C CA . PHE A 1 103 ? 0.512 10.752 10.834 1.00 65.75 103 PHE A CA 1
ATOM 840 C C . PHE A 1 103 ? 1.881 11.362 10.499 1.00 65.75 103 PHE A C 1
ATOM 842 O O . PHE A 1 103 ? 2.109 11.793 9.370 1.00 65.75 103 PHE A O 1
ATOM 849 N N . GLU A 1 104 ? 2.785 11.400 11.484 1.00 65.00 104 GLU A N 1
ATOM 850 C CA . GLU A 1 104 ? 4.207 11.689 11.247 1.00 65.00 104 GLU A CA 1
ATOM 851 C C . GLU A 1 104 ? 4.844 10.411 10.704 1.00 65.00 104 GLU A C 1
ATOM 853 O O . GLU A 1 104 ? 4.799 9.381 11.367 1.00 65.00 104 GLU A O 1
ATOM 858 N N . ILE A 1 105 ? 5.352 10.443 9.477 1.00 61.25 105 ILE A N 1
ATOM 859 C CA . ILE A 1 105 ? 5.843 9.254 8.773 1.00 61.25 105 ILE A CA 1
ATOM 860 C C . ILE A 1 105 ? 7.271 9.550 8.363 1.00 61.25 105 ILE A C 1
ATOM 862 O O . ILE A 1 105 ? 7.499 10.533 7.653 1.00 61.25 105 ILE A O 1
ATOM 866 N N . ASP A 1 106 ? 8.197 8.718 8.825 1.00 56.06 106 ASP A N 1
ATOM 867 C CA . ASP A 1 106 ? 9.591 8.779 8.401 1.00 56.06 106 ASP A CA 1
ATOM 868 C C . ASP A 1 106 ? 9.715 8.118 7.014 1.00 56.06 106 ASP A C 1
ATOM 870 O O . ASP A 1 106 ? 9.205 7.013 6.803 1.00 56.06 106 ASP A O 1
ATOM 874 N N . GLU A 1 107 ? 10.325 8.844 6.068 1.00 53.22 107 GLU A N 1
ATOM 875 C CA . GLU A 1 107 ? 10.635 8.399 4.694 1.00 53.22 107 GLU A CA 1
ATOM 876 C C . GLU A 1 107 ? 11.940 7.602 4.616 1.00 53.22 107 GLU A C 1
ATOM 878 O O . GLU A 1 107 ? 12.927 8.002 5.278 1.00 53.22 107 GLU A O 1
#